Protein AF-A0A1F5HFY7-F1 (afdb_monomer)

Foldseek 3Di:
DADAADEDEACPQDAECQLVVVCVNYPDCVRYHYPYHDPRNHDHDVVVVVVVVVVVVVVVVVVVVVVPDDPVNVLVVLLVVLCVVDVPDDPDDDPVVSVVVCCVPPNDD

Structure (mmCIF, N/CA/C/O backbone):
data_AF-A0A1F5HFY7-F1
#
_entry.id   AF-A0A1F5HFY7-F1
#
loop_
_atom_site.group_PDB
_atom_site.id
_atom_site.type_symbol
_atom_site.label_atom_id
_atom_site.label_alt_id
_atom_site.label_comp_id
_atom_site.label_asym_id
_atom_site.label_entity_id
_atom_site.label_seq_id
_atom_site.pdbx_PDB_ins_code
_atom_site.Cartn_x
_atom_site.Cartn_y
_atom_site.Cartn_z
_atom_site.occupancy
_atom_site.B_iso_or_equiv
_atom_site.auth_seq_id
_atom_site.auth_comp_id
_atom_site.auth_asym_id
_atom_site.auth_atom_id
_atom_site.pdbx_PDB_model_num
ATOM 1 N N . MET A 1 1 ? -7.133 3.853 -11.491 1.00 70.81 1 MET A N 1
ATOM 2 C CA . MET A 1 1 ? -7.020 3.268 -12.843 1.00 70.81 1 MET A CA 1
ATOM 3 C C . MET A 1 1 ? -6.346 1.914 -12.699 1.00 70.81 1 MET A C 1
ATOM 5 O O . MET A 1 1 ? -5.288 1.876 -12.078 1.00 70.81 1 MET A O 1
ATOM 9 N N . SER A 1 2 ? -6.974 0.847 -13.197 1.00 92.94 2 SER A N 1
ATOM 10 C CA . SER A 1 2 ? -6.463 -0.530 -13.136 1.00 92.94 2 SER A CA 1
ATOM 11 C C . SER A 1 2 ? -6.587 -1.176 -14.517 1.00 92.94 2 SER A C 1
ATOM 13 O O . SER A 1 2 ? -7.591 -0.956 -15.191 1.00 92.94 2 SER A O 1
ATOM 15 N N . LEU A 1 3 ? -5.570 -1.930 -14.920 1.00 95.31 3 LEU A N 1
ATOM 16 C CA . LEU A 1 3 ? -5.372 -2.543 -16.227 1.00 95.31 3 LEU A CA 1
ATOM 17 C C . LEU A 1 3 ? -5.458 -4.064 -16.097 1.00 95.31 3 LEU A C 1
ATOM 19 O O . LEU A 1 3 ? -4.967 -4.636 -15.123 1.00 95.31 3 LEU A O 1
ATOM 23 N N . ASP A 1 4 ? -6.063 -4.703 -17.091 1.00 96.50 4 ASP A N 1
ATOM 24 C CA . ASP A 1 4 ? -6.129 -6.164 -17.171 1.00 96.50 4 ASP A CA 1
ATOM 25 C C . ASP A 1 4 ? -4.860 -6.753 -17.793 1.00 96.50 4 ASP A C 1
ATOM 27 O O . ASP A 1 4 ? -4.351 -7.750 -17.296 1.00 96.50 4 ASP A O 1
ATOM 31 N N . VA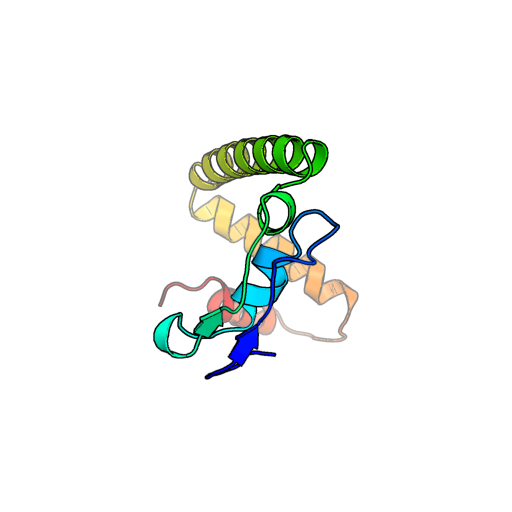L A 1 5 ? -4.319 -6.108 -18.833 1.00 96.88 5 VAL A N 1
ATOM 32 C CA . VAL A 1 5 ? -3.098 -6.517 -19.543 1.00 96.88 5 VAL A CA 1
ATOM 33 C C . VAL A 1 5 ? -2.230 -5.286 -19.805 1.00 96.88 5 VAL A C 1
ATOM 35 O O . VAL A 1 5 ? -2.753 -4.209 -20.099 1.00 96.88 5 VAL A O 1
ATOM 38 N N . ALA A 1 6 ? -0.909 -5.436 -19.716 1.00 9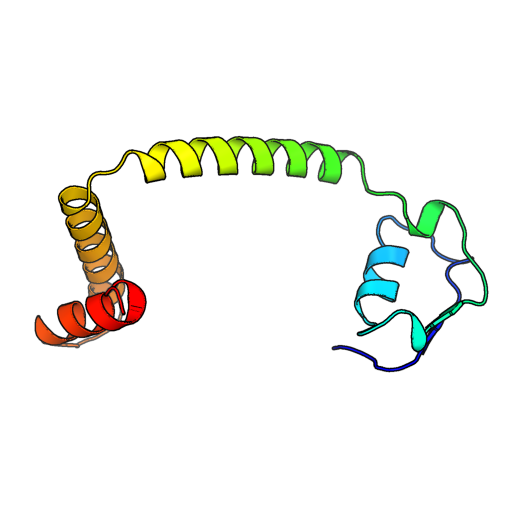6.50 6 ALA A N 1
ATOM 39 C CA . ALA A 1 6 ? 0.051 -4.400 -20.072 1.00 96.50 6 ALA A CA 1
ATOM 40 C C . ALA A 1 6 ? 1.405 -4.991 -20.491 1.00 96.50 6 ALA A C 1
ATOM 42 O O . ALA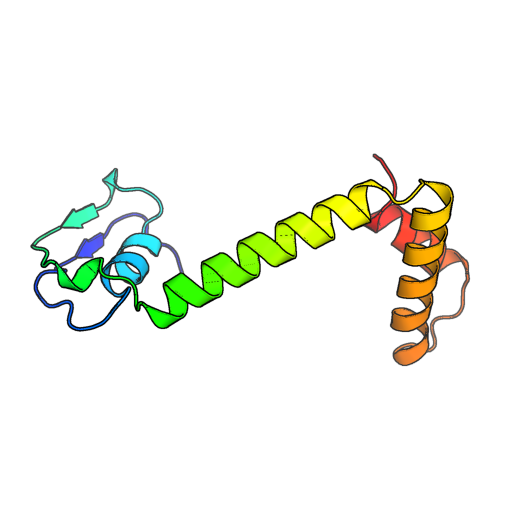 A 1 6 ? 1.906 -5.935 -19.879 1.00 96.50 6 ALA A O 1
ATOM 43 N N . GLU A 1 7 ? 2.028 -4.368 -21.490 1.00 96.56 7 GLU A N 1
ATOM 44 C CA . GLU A 1 7 ? 3.452 -4.533 -21.782 1.00 96.56 7 GLU A CA 1
ATOM 45 C C . GLU A 1 7 ? 4.227 -3.374 -21.139 1.00 96.56 7 GLU A C 1
ATOM 47 O O . GLU A 1 7 ? 3.864 -2.210 -21.316 1.00 96.56 7 GLU A O 1
ATOM 52 N N . MET A 1 8 ? 5.256 -3.679 -20.345 1.00 95.06 8 MET A N 1
ATOM 53 C CA . MET A 1 8 ? 6.015 -2.697 -19.564 1.00 95.06 8 MET A CA 1
ATOM 54 C C . MET A 1 8 ? 7.523 -2.937 -19.688 1.00 95.06 8 MET A C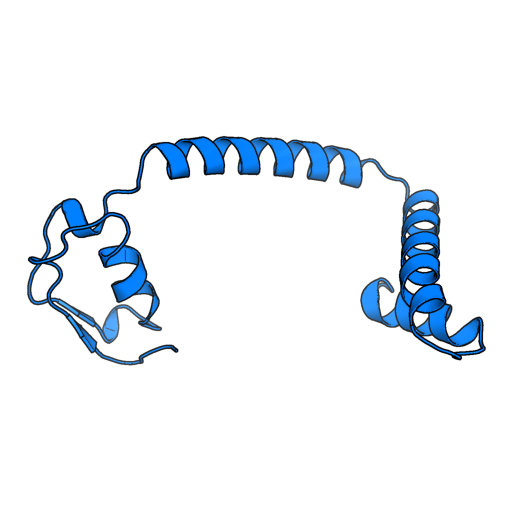 1
ATOM 56 O O . MET A 1 8 ? 7.978 -4.077 -19.677 1.00 95.06 8 MET A O 1
ATOM 60 N N . ASP A 1 9 ? 8.311 -1.863 -19.741 1.00 96.75 9 ASP A N 1
ATOM 61 C CA . ASP A 1 9 ? 9.774 -1.907 -19.642 1.00 96.75 9 ASP A CA 1
ATOM 62 C C . ASP A 1 9 ? 10.228 -1.115 -18.410 1.00 96.75 9 ASP A C 1
ATOM 64 O O . ASP A 1 9 ? 10.185 0.116 -18.393 1.00 96.75 9 ASP A O 1
ATOM 68 N N . LEU A 1 10 ? 10.655 -1.826 -17.366 1.00 96.38 10 LEU A N 1
ATOM 69 C CA . LEU A 1 10 ? 11.161 -1.241 -16.126 1.00 96.38 10 LEU A CA 1
ATOM 70 C C . LEU A 1 10 ? 12.689 -1.096 -16.127 1.00 96.38 10 LEU A C 1
ATOM 72 O O . LEU A 1 10 ? 13.252 -0.638 -15.135 1.00 96.38 10 LEU A O 1
ATOM 76 N N . SER A 1 11 ? 13.384 -1.443 -17.219 1.00 96.94 11 SER A N 1
ATOM 77 C CA . SER A 1 11 ? 14.845 -1.275 -17.318 1.00 96.94 11 SER A CA 1
ATOM 78 C C . SER A 1 11 ? 15.282 0.193 -17.253 1.00 96.94 11 SER A C 1
ATOM 80 O O . SER A 1 11 ? 16.426 0.490 -16.907 1.00 96.94 11 SER A O 1
ATOM 82 N N . LYS A 1 12 ? 14.351 1.113 -17.534 1.00 95.44 12 LYS A N 1
ATOM 83 C CA . LYS A 1 12 ? 14.543 2.570 -17.529 1.00 95.44 12 LYS A CA 1
ATOM 84 C C . LYS A 1 12 ? 13.994 3.258 -16.278 1.00 95.44 12 LYS A C 1
ATOM 86 O O . LYS A 1 12 ? 13.896 4.483 -16.264 1.00 95.44 12 LYS A O 1
ATOM 91 N N . ALA A 1 13 ? 13.601 2.507 -15.247 1.00 97.06 13 ALA A N 1
ATOM 92 C CA . ALA A 1 13 ? 13.204 3.109 -13.980 1.00 97.06 13 ALA A CA 1
ATOM 93 C C . ALA A 1 13 ? 14.388 3.885 -13.383 1.00 97.06 13 ALA A C 1
ATOM 95 O O . ALA A 1 13 ? 15.496 3.356 -13.303 1.00 97.06 13 ALA A O 1
ATOM 96 N N . PHE A 1 14 ? 14.159 5.136 -12.993 1.00 95.81 14 PHE A N 1
ATOM 97 C CA . PHE A 1 14 ? 15.216 6.045 -12.539 1.00 95.81 14 PHE A CA 1
ATOM 98 C C . PHE A 1 14 ? 14.955 6.635 -11.149 1.00 95.81 14 PHE A C 1
ATOM 100 O O . PHE A 1 14 ? 15.803 7.359 -10.640 1.00 95.81 14 PHE A O 1
ATOM 107 N N . ASP A 1 15 ? 13.808 6.326 -10.542 1.00 95.69 15 ASP A N 1
ATOM 108 C CA . ASP A 1 15 ? 13.413 6.845 -9.235 1.00 95.69 15 ASP A CA 1
ATOM 109 C C . ASP A 1 15 ? 12.758 5.754 -8.373 1.00 95.69 15 A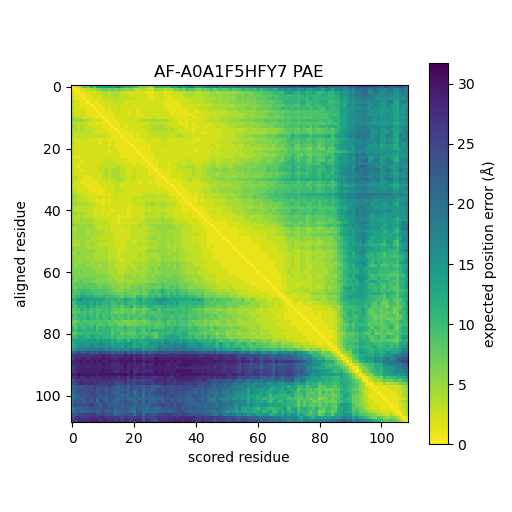SP A C 1
ATOM 111 O O . ASP A 1 15 ? 12.286 4.723 -8.875 1.00 95.69 15 ASP A O 1
ATOM 115 N N . TYR A 1 16 ? 12.741 5.986 -7.063 1.00 95.88 16 TYR A N 1
ATOM 116 C CA . TYR A 1 16 ? 12.207 5.072 -6.060 1.00 95.88 16 TYR A CA 1
ATOM 117 C C . TYR A 1 16 ? 10.722 4.786 -6.295 1.00 95.88 16 TYR A C 1
ATOM 119 O O . TYR A 1 16 ? 9.923 5.665 -6.615 1.00 95.88 16 TYR A O 1
ATOM 127 N N . GLY A 1 17 ? 10.325 3.525 -6.119 1.00 91.56 17 GLY A N 1
ATOM 128 C CA . GLY A 1 17 ? 8.923 3.112 -6.207 1.00 91.56 17 GLY A CA 1
ATOM 129 C C . GLY A 1 17 ? 8.299 3.133 -7.611 1.00 91.56 17 GLY A C 1
ATOM 130 O O . GLY A 1 17 ? 7.138 2.741 -7.744 1.00 91.56 17 GLY A O 1
ATOM 131 N N . MET A 1 18 ? 9.025 3.511 -8.671 1.00 95.31 18 MET A N 1
ATOM 132 C CA . MET A 1 18 ? 8.483 3.516 -10.040 1.00 95.31 18 MET A CA 1
ATOM 133 C C . MET A 1 18 ? 7.974 2.138 -10.483 1.00 95.31 18 MET A C 1
ATOM 135 O O . MET A 1 18 ? 6.898 2.039 -11.075 1.00 95.31 18 MET A O 1
ATOM 139 N N . GLY A 1 19 ? 8.705 1.066 -10.166 1.00 95.44 19 GLY A N 1
ATOM 140 C CA . GLY A 1 19 ? 8.283 -0.301 -10.472 1.00 95.44 19 GLY A CA 1
ATOM 141 C C . GLY A 1 19 ? 7.045 -0.712 -9.679 1.00 95.44 19 GLY A C 1
ATOM 142 O O . GLY A 1 19 ? 6.136 -1.313 -10.245 1.00 95.44 19 GLY A O 1
ATOM 143 N N . TYR A 1 20 ? 6.941 -0.312 -8.407 1.00 94.19 20 TYR A N 1
ATOM 144 C CA . TYR A 1 20 ? 5.727 -0.528 -7.613 1.00 94.19 20 TYR A CA 1
ATOM 145 C C . TYR A 1 20 ? 4.516 0.188 -8.228 1.00 94.19 20 TYR A C 1
ATOM 147 O O . TYR A 1 20 ? 3.464 -0.422 -8.420 1.00 94.19 20 TYR A O 1
ATOM 155 N N . VAL A 1 21 ? 4.661 1.463 -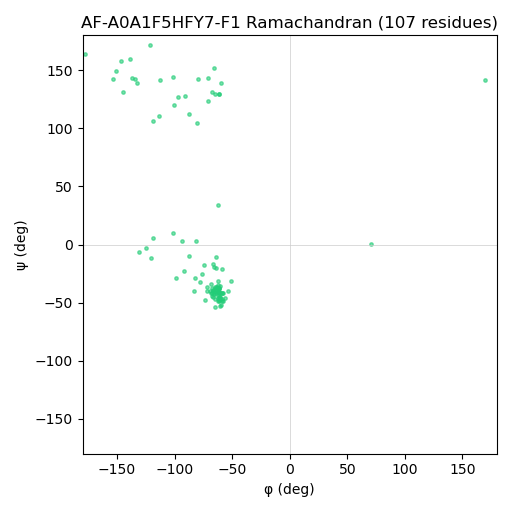8.604 1.00 93.62 21 VAL A N 1
ATOM 156 C CA . VAL A 1 21 ? 3.578 2.230 -9.236 1.00 93.62 21 VAL A CA 1
ATOM 157 C C . VAL A 1 21 ? 3.153 1.590 -10.553 1.00 93.62 21 VAL A C 1
ATOM 159 O O . VAL A 1 21 ? 1.952 1.438 -10.770 1.00 93.62 21 VAL A O 1
ATOM 162 N N . ALA A 1 22 ? 4.101 1.186 -11.401 1.00 93.81 22 ALA A N 1
ATOM 163 C CA . ALA A 1 22 ? 3.810 0.523 -12.668 1.00 93.81 22 ALA A CA 1
ATOM 164 C C . ALA A 1 22 ? 3.028 -0.782 -12.451 1.00 93.81 22 ALA A C 1
ATOM 166 O O . ALA A 1 22 ? 1.932 -0.943 -12.990 1.00 93.81 22 ALA A O 1
ATOM 167 N N . LEU A 1 23 ? 3.530 -1.670 -11.588 1.00 94.69 23 LEU A N 1
ATOM 168 C CA . LEU A 1 23 ? 2.908 -2.970 -11.338 1.00 94.69 23 LEU A CA 1
ATOM 169 C C . LEU A 1 23 ? 1.562 -2.860 -10.611 1.00 94.69 23 LEU A C 1
ATOM 171 O O . LEU A 1 23 ? 0.646 -3.611 -10.926 1.00 94.69 23 LEU A O 1
ATOM 175 N N . SER A 1 24 ? 1.384 -1.884 -9.713 1.00 95.38 24 SER A N 1
ATOM 176 C CA . SER A 1 24 ? 0.110 -1.654 -9.004 1.00 95.38 24 SER A CA 1
ATOM 177 C C . SER A 1 24 ? -1.053 -1.250 -9.919 1.00 95.38 24 SER A C 1
ATOM 179 O O . SER A 1 24 ? -2.207 -1.210 -9.485 1.00 95.38 24 SER A O 1
ATOM 181 N N . ARG A 1 25 ? -0.778 -0.927 -11.192 1.00 94.75 25 ARG A N 1
ATOM 182 C CA . ARG A 1 25 ? -1.833 -0.701 -12.183 1.00 94.75 25 ARG A CA 1
ATOM 183 C C . ARG A 1 25 ? -2.444 -2.002 -12.668 1.00 94.75 25 ARG A C 1
ATOM 185 O O . ARG A 1 25 ? -3.593 -1.959 -13.081 1.00 94.75 25 ARG A O 1
ATOM 192 N N . LEU A 1 26 ? -1.741 -3.128 -12.620 1.00 95.62 26 LEU A N 1
ATOM 193 C CA . LEU A 1 26 ? -2.266 -4.412 -13.076 1.00 95.62 26 LEU A CA 1
ATOM 194 C C . LEU A 1 26 ? -3.175 -5.052 -12.025 1.00 95.62 26 LEU A C 1
ATOM 196 O O . LEU A 1 26 ? -2.905 -4.987 -10.827 1.00 95.62 26 LEU A O 1
ATOM 200 N N . ARG A 1 27 ? -4.255 -5.695 -12.480 1.00 95.19 27 ARG A N 1
ATOM 201 C CA . ARG A 1 27 ? -5.124 -6.504 -11.609 1.00 95.19 27 ARG A CA 1
ATOM 202 C C . ARG A 1 27 ? -4.521 -7.873 -11.292 1.00 95.19 27 ARG A C 1
ATOM 204 O O . ARG A 1 27 ? -4.753 -8.394 -10.206 1.00 95.19 27 ARG A O 1
ATOM 211 N N . SER A 1 28 ? -3.759 -8.444 -12.223 1.00 95.06 28 SER A N 1
ATOM 212 C CA . SER A 1 28 ? -3.048 -9.712 -12.051 1.00 95.06 28 SER A CA 1
ATOM 213 C C . SER A 1 28 ? -1.723 -9.702 -12.817 1.00 95.06 28 SER A C 1
ATOM 215 O O . SER A 1 28 ? -1.545 -8.948 -13.774 1.00 95.06 28 SER A O 1
ATOM 217 N N . LEU A 1 29 ? -0.784 -10.555 -12.400 1.00 93.88 29 LEU A N 1
ATOM 218 C CA . LEU A 1 29 ? 0.498 -10.723 -13.093 1.00 93.88 29 LEU A CA 1
ATOM 219 C C . LEU A 1 29 ? 0.371 -11.519 -14.399 1.00 93.88 29 LEU A C 1
ATOM 221 O O . LEU A 1 29 ? 1.255 -11.432 -15.241 1.00 93.88 29 LEU A O 1
ATOM 225 N N . GLU A 1 30 ? -0.718 -12.262 -14.598 1.00 96.19 30 GLU A N 1
ATOM 226 C CA . GLU A 1 30 ? -0.960 -13.018 -15.837 1.00 96.19 30 GLU A CA 1
ATOM 227 C C . GLU A 1 30 ? -1.074 -12.097 -17.060 1.00 96.19 30 GLU A C 1
ATOM 229 O O . GLU A 1 30 ? -0.663 -12.465 -18.157 1.00 96.19 30 GLU A O 1
ATOM 234 N N . GLY A 1 31 ? -1.585 -10.878 -16.867 1.00 95.12 31 GLY A N 1
ATOM 235 C CA . GLY A 1 31 ? -1.656 -9.853 -17.906 1.00 95.12 31 GLY A CA 1
ATOM 236 C C . GLY A 1 31 ? -0.359 -9.065 -18.119 1.00 95.12 31 GLY A C 1
ATOM 237 O O . GLY A 1 31 ? -0.354 -8.124 -18.911 1.00 95.12 31 GLY A O 1
ATOM 238 N N . LEU A 1 32 ? 0.732 -9.384 -17.417 1.00 96.56 32 LEU A N 1
ATOM 239 C CA . LEU A 1 32 ? 1.994 -8.654 -17.528 1.00 96.56 32 LEU A CA 1
ATOM 240 C C . LEU A 1 32 ? 2.901 -9.260 -18.600 1.00 96.56 32 LEU A C 1
ATOM 242 O O . LEU A 1 32 ? 3.288 -10.425 -18.527 1.00 96.56 32 LEU A O 1
ATOM 246 N N . ARG A 1 33 ? 3.374 -8.415 -19.515 1.00 96.75 33 ARG A N 1
ATOM 247 C CA . ARG A 1 33 ? 4.557 -8.692 -20.333 1.00 96.75 33 ARG A CA 1
ATOM 248 C C . ARG A 1 33 ? 5.666 -7.709 -19.969 1.00 96.75 33 ARG A C 1
ATOM 250 O O . ARG A 1 33 ? 5.561 -6.522 -20.256 1.00 96.75 33 ARG A O 1
ATOM 257 N N . LEU A 1 34 ? 6.724 -8.199 -19.326 1.00 95.75 34 LEU A N 1
ATOM 258 C CA . LEU A 1 34 ? 7.845 -7.373 -18.876 1.00 95.75 34 LEU A CA 1
ATOM 259 C C . LEU A 1 34 ? 9.026 -7.490 -19.849 1.00 95.75 34 LEU A C 1
ATOM 261 O O . LEU A 1 34 ? 9.550 -8.581 -20.055 1.00 95.75 34 LEU A O 1
ATOM 265 N N . LEU A 1 35 ? 9.441 -6.368 -20.439 1.00 97.44 35 LEU A N 1
ATOM 266 C CA . LEU A 1 35 ? 10.541 -6.304 -21.409 1.00 97.44 35 LEU A CA 1
ATOM 267 C C . LEU A 1 35 ? 11.921 -6.243 -20.741 1.00 97.44 35 LEU A C 1
ATOM 269 O O . LEU A 1 35 ? 12.907 -6.704 -21.307 1.00 97.44 35 LEU A O 1
ATOM 273 N N . GLY A 1 36 ? 11.990 -5.688 -19.532 1.00 96.81 36 GLY A N 1
ATOM 274 C CA . GLY A 1 36 ? 13.232 -5.521 -18.790 1.00 96.81 36 GLY A CA 1
ATOM 275 C C . GLY A 1 36 ? 12.993 -4.906 -17.419 1.00 96.81 36 GLY A C 1
ATOM 276 O O . GLY A 1 36 ? 11.927 -4.349 -17.149 1.00 96.81 36 GLY A O 1
ATOM 277 N N . ILE A 1 37 ? 13.990 -5.023 -16.544 1.00 96.31 37 ILE A N 1
ATOM 278 C CA . ILE A 1 37 ? 13.974 -4.452 -15.200 1.00 96.31 37 ILE A CA 1
ATOM 279 C C . ILE A 1 37 ? 15.389 -4.115 -14.727 1.00 96.31 37 ILE A C 1
ATOM 281 O O . ILE A 1 37 ? 16.349 -4.774 -15.118 1.00 96.31 37 ILE A O 1
ATOM 285 N N . ASN A 1 38 ? 15.508 -3.087 -13.887 1.00 95.88 38 ASN A N 1
ATOM 286 C CA . ASN A 1 38 ? 16.726 -2.746 -13.161 1.00 95.88 38 ASN A CA 1
ATOM 287 C C . ASN A 1 38 ? 16.481 -2.748 -11.637 1.00 95.88 38 ASN A C 1
ATOM 289 O O . ASN A 1 38 ? 15.343 -2.839 -11.179 1.00 95.88 38 ASN A O 1
ATOM 293 N N . GLU A 1 39 ? 17.545 -2.617 -10.842 1.00 94.06 39 GLU A N 1
ATOM 294 C CA . GLU A 1 39 ? 17.418 -2.558 -9.378 1.00 94.06 39 GLU A CA 1
ATOM 295 C C . GLU A 1 39 ? 16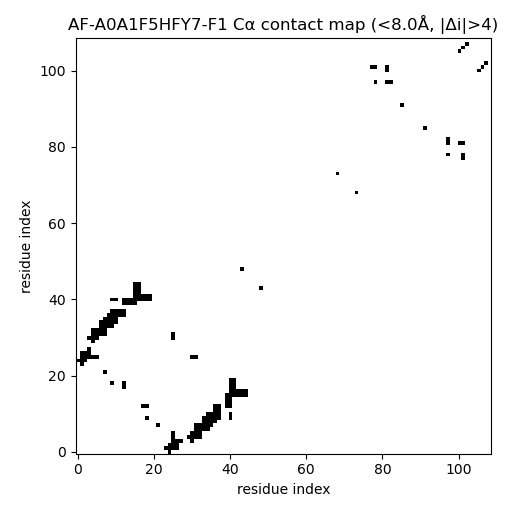.614 -1.347 -8.896 1.00 94.06 39 GLU A C 1
ATOM 297 O O . GLU A 1 39 ? 15.891 -1.436 -7.903 1.00 94.06 39 GLU A O 1
ATOM 302 N N . MET A 1 40 ? 16.734 -0.214 -9.596 1.00 95.50 40 MET A N 1
ATOM 303 C CA . MET A 1 40 ? 16.098 1.042 -9.211 1.00 95.50 40 MET A CA 1
ATOM 304 C C . MET A 1 40 ? 14.568 0.916 -9.166 1.00 95.50 40 MET A C 1
ATOM 306 O O . MET A 1 40 ? 13.929 1.458 -8.269 1.00 95.50 40 MET A O 1
ATOM 310 N N . ALA A 1 41 ? 13.979 0.125 -10.068 1.00 95.56 41 ALA A N 1
ATOM 311 C CA . ALA A 1 41 ? 12.537 -0.086 -10.159 1.00 95.56 41 ALA A CA 1
ATOM 312 C C . ALA A 1 41 ? 11.882 -0.486 -8.823 1.00 95.56 41 ALA A C 1
ATOM 314 O O . ALA A 1 41 ? 10.725 -0.135 -8.584 1.00 95.56 41 ALA A O 1
ATOM 315 N N . PHE A 1 42 ? 12.606 -1.191 -7.950 1.00 93.25 42 PHE A N 1
ATOM 316 C CA . PHE A 1 42 ? 12.074 -1.705 -6.688 1.00 93.25 42 PHE A CA 1
ATOM 317 C C . PHE A 1 42 ? 12.757 -1.167 -5.435 1.00 93.25 42 PHE A C 1
ATOM 319 O O . PHE A 1 42 ? 12.405 -1.609 -4.340 1.00 93.25 42 PHE A O 1
ATOM 326 N N . ARG A 1 43 ? 13.691 -0.211 -5.540 1.00 95.62 43 ARG A N 1
ATOM 327 C CA . ARG A 1 43 ? 14.189 0.419 -4.313 1.00 95.62 43 ARG A CA 1
ATOM 328 C C . ARG A 1 43 ? 13.102 1.302 -3.715 1.00 95.62 43 ARG A C 1
ATOM 330 O O . ARG A 1 43 ? 12.349 1.982 -4.420 1.00 95.62 43 ARG A O 1
ATOM 337 N N . VAL A 1 44 ? 13.068 1.299 -2.394 1.00 93.50 44 VAL A N 1
ATOM 338 C CA . VAL A 1 44 ? 12.250 2.190 -1.577 1.00 93.50 44 VAL A CA 1
ATOM 339 C C . VAL A 1 44 ? 13.165 3.290 -1.060 1.00 93.50 44 VAL A C 1
ATOM 341 O O . VAL A 1 44 ? 14.340 3.044 -0.812 1.00 93.50 44 VAL A O 1
ATOM 344 N N . ASN A 1 45 ? 12.640 4.506 -0.958 1.00 95.06 45 ASN A N 1
ATOM 345 C CA . ASN A 1 45 ? 13.368 5.607 -0.345 1.00 95.06 45 ASN A CA 1
ATOM 346 C C . ASN A 1 45 ? 13.534 5.334 1.165 1.00 95.06 45 ASN A C 1
ATOM 348 O O . ASN A 1 45 ? 12.550 5.005 1.833 1.00 95.06 45 ASN A O 1
ATOM 352 N N . ASP A 1 46 ? 14.754 5.478 1.684 1.00 95.06 46 ASP A N 1
ATOM 353 C CA . ASP A 1 46 ? 15.087 5.140 3.074 1.00 95.06 46 ASP A CA 1
ATOM 354 C C . ASP A 1 46 ? 14.270 5.953 4.093 1.00 95.06 46 ASP A C 1
ATOM 356 O O . ASP A 1 46 ? 13.716 5.373 5.026 1.00 95.06 46 ASP A O 1
ATOM 360 N N . GLU A 1 47 ? 14.073 7.257 3.868 1.00 96.50 47 GLU A N 1
ATOM 361 C CA . GLU A 1 47 ? 13.283 8.126 4.758 1.00 96.50 47 GLU A CA 1
ATOM 362 C C . GLU A 1 47 ? 11.820 7.663 4.849 1.00 96.50 47 GLU A C 1
ATOM 364 O O . GLU A 1 47 ? 11.200 7.685 5.915 1.00 96.50 47 GLU A O 1
ATOM 369 N N . ILE A 1 48 ? 11.258 7.193 3.729 1.00 95.06 48 ILE A N 1
ATOM 370 C CA . ILE A 1 48 ? 9.899 6.637 3.690 1.00 95.06 48 ILE A CA 1
ATOM 371 C C . ILE A 1 48 ? 9.839 5.301 4.435 1.00 95.06 48 ILE A C 1
ATOM 373 O O . ILE A 1 48 ? 8.871 5.046 5.155 1.00 95.06 48 ILE A O 1
ATOM 377 N N . GLY A 1 49 ? 10.866 4.459 4.289 1.00 94.69 49 GLY A N 1
ATOM 378 C CA . GLY A 1 49 ? 10.979 3.200 5.023 1.00 94.69 49 GLY A CA 1
ATOM 379 C C . GLY A 1 49 ? 11.044 3.413 6.537 1.00 94.69 49 GLY A C 1
ATOM 380 O O . GLY A 1 49 ? 10.330 2.745 7.286 1.00 94.69 49 GLY A O 1
ATOM 381 N N . GLU A 1 50 ? 11.844 4.377 6.989 1.00 97.38 50 GLU A N 1
ATOM 382 C CA . GLU A 1 50 ? 11.941 4.763 8.400 1.00 97.38 50 GLU A CA 1
ATOM 383 C C . GLU A 1 50 ? 10.609 5.302 8.936 1.00 97.38 50 GLU A C 1
ATOM 385 O O . GLU A 1 50 ? 10.133 4.868 9.990 1.00 97.38 50 GLU A O 1
ATOM 390 N N . MET A 1 51 ? 9.954 6.192 8.186 1.00 97.75 51 MET A N 1
ATOM 391 C CA . MET A 1 51 ? 8.665 6.758 8.582 1.00 97.75 51 MET A CA 1
ATOM 392 C C . MET A 1 51 ? 7.558 5.693 8.667 1.00 97.75 51 MET A C 1
ATOM 394 O O . MET A 1 51 ? 6.756 5.703 9.603 1.00 97.75 51 MET A O 1
ATOM 398 N N . ASP A 1 52 ? 7.523 4.727 7.745 1.00 97.25 52 ASP A N 1
ATOM 399 C CA . ASP A 1 52 ? 6.564 3.616 7.789 1.00 97.25 52 ASP A CA 1
ATOM 400 C C . ASP A 1 52 ? 6.735 2.757 9.054 1.00 97.25 52 ASP A C 1
ATOM 402 O O . ASP A 1 52 ? 5.749 2.344 9.673 1.00 97.25 52 ASP A O 1
ATOM 406 N N . MET A 1 53 ? 7.973 2.542 9.516 1.00 97.50 53 MET A N 1
ATOM 407 C CA . MET A 1 53 ? 8.220 1.855 10.790 1.00 97.50 53 MET A CA 1
ATOM 408 C C . MET A 1 53 ? 7.649 2.634 11.980 1.00 97.50 53 MET A C 1
ATOM 410 O O . MET A 1 53 ? 7.031 2.032 12.866 1.00 97.50 53 MET A O 1
ATOM 414 N N . VAL A 1 54 ? 7.799 3.963 11.986 1.00 98.12 54 VAL A N 1
ATOM 415 C CA . VAL A 1 54 ? 7.210 4.836 13.012 1.00 98.12 54 VAL A CA 1
ATOM 416 C C . VAL A 1 54 ? 5.685 4.726 12.998 1.00 98.12 54 VAL A C 1
ATOM 418 O O . VAL A 1 54 ? 5.081 4.468 14.042 1.00 98.12 54 VAL A O 1
ATOM 421 N N . PHE A 1 55 ? 5.049 4.828 11.829 1.00 98.12 55 PHE A N 1
ATOM 422 C CA . PHE A 1 55 ? 3.594 4.704 11.711 1.00 98.12 55 PHE A CA 1
ATOM 423 C C . PHE A 1 55 ? 3.079 3.332 12.136 1.00 98.12 55 PHE A C 1
ATOM 425 O O . PHE A 1 55 ? 2.077 3.249 12.846 1.00 98.12 55 PHE A O 1
ATOM 432 N N . LYS A 1 56 ? 3.778 2.249 11.783 1.00 98.06 56 LYS A N 1
ATOM 433 C CA . LYS A 1 56 ? 3.427 0.894 12.230 1.00 98.06 56 LYS A CA 1
ATOM 434 C C . LYS A 1 56 ? 3.506 0.749 13.745 1.00 98.06 56 LYS A C 1
ATOM 436 O O . LYS A 1 56 ? 2.655 0.076 14.328 1.00 98.06 56 LYS A O 1
ATOM 441 N N . LYS A 1 57 ? 4.503 1.360 14.389 1.00 98.19 57 LYS A N 1
ATOM 442 C CA . LYS A 1 57 ? 4.627 1.358 15.851 1.00 98.19 57 LYS A CA 1
ATOM 443 C C . LYS A 1 57 ? 3.465 2.116 16.499 1.00 98.19 57 LYS A C 1
ATOM 445 O O . LYS A 1 57 ? 2.740 1.524 17.294 1.00 98.19 57 LYS A O 1
ATOM 450 N N . LEU A 1 58 ? 3.234 3.362 16.085 1.00 97.94 58 LEU A N 1
ATOM 451 C CA . LEU A 1 58 ? 2.148 4.202 16.605 1.00 97.94 58 LEU A CA 1
ATOM 452 C C . LEU A 1 58 ? 0.774 3.558 16.388 1.00 97.94 58 LEU A C 1
ATOM 454 O O . LEU A 1 58 ? -0.060 3.539 17.287 1.00 97.94 58 LEU A O 1
ATOM 458 N N . SER A 1 59 ? 0.545 2.968 15.212 1.00 97.75 59 SER A N 1
ATOM 459 C CA . SER A 1 59 ? -0.704 2.271 14.902 1.00 97.75 59 SER A CA 1
ATOM 460 C C . SER A 1 59 ? -0.958 1.100 15.853 1.00 97.75 59 SER A C 1
ATOM 462 O O . SER A 1 59 ? -2.085 0.934 16.315 1.00 97.75 59 SER A O 1
ATOM 464 N N . LYS A 1 60 ? 0.073 0.313 16.192 1.00 97.81 60 LYS A N 1
ATOM 465 C CA . LYS A 1 60 ? -0.046 -0.794 17.154 1.00 97.81 60 LYS A CA 1
ATOM 466 C C . LYS A 1 60 ? -0.314 -0.305 18.576 1.00 97.81 60 LYS A C 1
ATOM 468 O O . LYS A 1 60 ? -1.135 -0.906 19.263 1.00 97.81 60 LYS A O 1
ATOM 473 N N . GLU A 1 61 ? 0.361 0.759 19.003 1.00 97.25 61 GLU A N 1
ATOM 474 C CA . GLU A 1 61 ? 0.154 1.374 20.321 1.00 97.25 61 GLU A CA 1
ATOM 475 C C . GLU A 1 61 ? -1.292 1.863 20.462 1.00 97.25 61 GLU A C 1
ATOM 477 O O . GLU A 1 61 ? -2.014 1.406 21.347 1.00 97.25 61 GLU A O 1
ATOM 482 N N . VAL A 1 62 ? -1.765 2.661 19.502 1.00 96.12 62 VAL A N 1
ATOM 483 C CA . VAL A 1 62 ? -3.146 3.160 19.475 1.00 96.12 62 VAL A CA 1
ATOM 484 C C . VAL A 1 62 ? -4.156 2.015 19.384 1.00 96.12 62 VAL A C 1
ATOM 486 O O . VAL A 1 62 ? -5.168 2.033 20.079 1.00 96.12 62 VAL A O 1
ATOM 489 N N . ALA A 1 63 ? -3.906 0.989 18.565 1.00 95.94 63 ALA A N 1
ATOM 490 C CA . ALA A 1 63 ? -4.802 -0.165 18.473 1.00 95.94 63 ALA A CA 1
ATOM 491 C C . ALA A 1 63 ? -4.923 -0.913 19.813 1.00 95.94 63 ALA A C 1
ATOM 493 O O . ALA A 1 63 ? -6.020 -1.340 20.175 1.00 95.94 63 ALA A O 1
ATOM 494 N N . SER A 1 64 ? -3.821 -1.042 20.559 1.00 95.25 64 SER A N 1
ATOM 495 C CA . SER A 1 64 ? -3.815 -1.635 21.900 1.00 95.25 64 SER A CA 1
ATOM 496 C C . SER A 1 64 ? -4.615 -0.793 22.895 1.00 95.25 64 SER A C 1
ATOM 498 O O . SER A 1 64 ? -5.460 -1.330 23.609 1.00 95.25 64 SER A O 1
ATOM 500 N N . GLU A 1 65 ? -4.404 0.525 22.910 1.00 93.12 65 GLU A N 1
ATOM 501 C CA . GLU A 1 65 ? -5.146 1.453 23.774 1.00 93.12 65 GLU A CA 1
ATOM 502 C C . GLU A 1 65 ? -6.648 1.430 23.475 1.00 93.12 65 GLU A C 1
ATOM 504 O O . GLU A 1 65 ? -7.468 1.307 24.384 1.00 93.12 65 GLU A O 1
ATOM 509 N N . LEU A 1 66 ? -7.023 1.485 22.194 1.00 90.56 66 LEU A N 1
ATOM 510 C CA . LEU A 1 66 ? -8.419 1.409 21.765 1.00 90.56 66 LEU A CA 1
ATOM 511 C C . LEU A 1 66 ? -9.060 0.065 22.129 1.00 90.56 66 LEU A C 1
ATOM 513 O O . LEU A 1 66 ? -10.232 0.032 22.502 1.00 90.56 66 LEU A O 1
ATOM 517 N N . GLY A 1 67 ? -8.300 -1.031 22.059 1.00 90.50 67 GLY A N 1
ATOM 518 C CA . GLY A 1 67 ? -8.760 -2.366 22.444 1.00 90.50 67 GLY A CA 1
ATOM 519 C C . GLY A 1 67 ? -9.057 -2.521 23.939 1.00 90.50 67 GLY A C 1
ATOM 520 O O . GLY A 1 67 ? -9.795 -3.428 24.316 1.00 90.50 67 GLY A O 1
ATOM 521 N N . GLN A 1 68 ? -8.524 -1.637 24.787 1.00 93.38 68 GLN A N 1
ATOM 522 C CA . GLN A 1 68 ? -8.775 -1.630 26.233 1.00 93.38 68 GLN A CA 1
ATOM 523 C C . GLN A 1 68 ? -10.017 -0.816 26.622 1.00 93.38 68 GLN A C 1
ATOM 525 O O . GLN A 1 68 ? -10.462 -0.883 27.769 1.00 93.38 68 GLN A O 1
ATOM 530 N N . ILE A 1 69 ? -10.600 -0.057 25.689 1.00 92.12 69 ILE A N 1
ATOM 531 C CA . ILE A 1 69 ? -11.781 0.765 25.959 1.00 92.12 69 ILE A CA 1
ATOM 532 C C . ILE A 1 69 ? -13.000 -0.141 26.162 1.00 92.12 69 ILE A C 1
ATOM 534 O O . ILE A 1 69 ? -13.385 -0.921 25.289 1.00 92.12 69 ILE A O 1
ATOM 538 N N . GLY A 1 70 ? -13.654 0.002 27.315 1.00 91.75 70 GLY A N 1
ATOM 539 C CA . GLY A 1 70 ? -14.885 -0.719 27.621 1.00 91.75 70 GLY A CA 1
ATOM 540 C C . GLY A 1 70 ? -16.050 -0.308 26.713 1.00 91.75 70 GLY A C 1
ATOM 541 O O . GLY A 1 70 ? -16.149 0.833 26.267 1.00 91.75 70 GLY A O 1
ATOM 542 N N . THR A 1 71 ? -16.991 -1.225 26.481 1.00 87.94 71 THR A N 1
ATOM 543 C CA . THR A 1 71 ? -18.128 -1.019 25.561 1.00 87.94 71 THR A CA 1
ATOM 544 C C . THR A 1 71 ? -18.949 0.245 25.858 1.00 87.94 71 THR A C 1
ATOM 546 O O . THR A 1 71 ? -19.368 0.934 24.928 1.00 87.94 71 THR A O 1
ATOM 549 N N . GLU A 1 72 ? -19.184 0.567 27.132 1.00 89.00 72 GLU A N 1
ATOM 550 C CA . GLU A 1 72 ? -19.960 1.756 27.521 1.00 89.00 72 GLU A CA 1
ATOM 551 C C . GLU A 1 72 ? -19.197 3.060 27.275 1.00 89.00 72 GLU A C 1
ATOM 553 O O . GLU A 1 72 ? -19.753 4.022 26.743 1.00 89.00 72 GLU A O 1
ATOM 558 N N . GLU A 1 73 ? -17.898 3.073 27.564 1.00 90.88 73 GLU A N 1
ATOM 559 C CA . GLU A 1 73 ? -17.045 4.218 27.261 1.00 90.88 73 GLU A CA 1
ATOM 560 C C . GLU A 1 73 ? -16.912 4.427 25.745 1.00 90.88 73 GLU A C 1
ATOM 562 O O . GLU A 1 73 ? -17.006 5.555 25.256 1.00 90.88 73 GLU A O 1
ATOM 567 N N . LEU A 1 74 ? -16.777 3.341 24.981 1.00 88.88 74 LEU A N 1
ATOM 5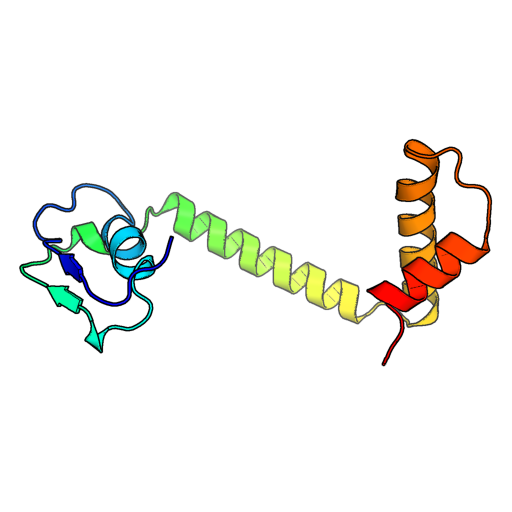68 C CA . LEU A 1 74 ? -16.704 3.384 23.524 1.00 88.88 74 LEU A CA 1
ATOM 569 C C . LEU A 1 74 ? -17.976 3.995 22.912 1.00 88.88 74 LEU A C 1
ATOM 571 O O . LEU A 1 74 ? -17.895 4.899 22.078 1.00 88.88 74 LEU A O 1
ATOM 575 N N . LYS A 1 75 ? -19.160 3.562 23.375 1.00 87.69 75 LYS A N 1
ATOM 576 C CA . LYS A 1 75 ? -20.459 4.147 22.990 1.00 87.69 75 LYS A CA 1
ATOM 577 C C . LYS A 1 75 ? -20.508 5.647 23.276 1.00 87.69 75 LYS A C 1
ATOM 579 O O . LYS A 1 75 ? -20.921 6.425 22.411 1.00 87.69 75 LYS A O 1
ATOM 584 N N . LEU A 1 76 ? -20.066 6.064 24.464 1.00 89.56 76 LEU A N 1
ATOM 585 C CA . LEU A 1 76 ? -20.051 7.471 24.857 1.00 89.56 76 LEU A CA 1
ATOM 586 C C . LEU A 1 76 ? -19.140 8.299 23.940 1.00 89.56 76 LEU A C 1
ATOM 588 O O . LEU A 1 76 ? -19.585 9.323 23.408 1.00 89.56 76 LEU A O 1
ATOM 592 N N . ARG A 1 77 ? -17.905 7.836 23.699 1.00 89.12 77 ARG A N 1
ATOM 593 C CA . ARG A 1 77 ? -16.924 8.494 22.817 1.00 89.12 77 ARG A CA 1
ATOM 594 C C . ARG A 1 77 ? -17.459 8.639 21.390 1.00 89.12 77 ARG A C 1
ATOM 596 O O . ARG A 1 77 ? -17.440 9.739 20.842 1.00 89.12 77 ARG A O 1
ATOM 603 N N . HIS A 1 78 ? -18.026 7.574 20.821 1.00 88.75 78 HIS A N 1
ATOM 604 C CA . HIS A 1 78 ? -18.653 7.608 19.495 1.00 88.75 78 HIS A CA 1
ATOM 605 C C . HIS A 1 78 ? -19.825 8.601 19.426 1.00 88.75 78 HIS A C 1
ATOM 607 O O . HIS A 1 78 ? -19.912 9.391 18.487 1.00 88.75 78 HIS A O 1
ATOM 613 N N . SER A 1 79 ? -20.717 8.606 20.425 1.00 85.50 79 SER A N 1
ATOM 614 C CA . SER A 1 79 ? -21.856 9.536 20.448 1.00 85.50 79 SER A CA 1
ATOM 615 C C . SER A 1 79 ? -21.412 11.002 20.553 1.00 85.50 79 SER A C 1
ATOM 617 O O . SER A 1 79 ? -22.003 11.880 19.924 1.00 85.50 79 SER A O 1
ATOM 619 N N . THR A 1 80 ? -20.339 11.265 21.304 1.00 87.56 80 THR A N 1
ATOM 620 C CA . THR A 1 80 ? -19.735 12.596 21.458 1.00 87.56 80 THR A CA 1
ATOM 621 C C . THR A 1 80 ? -19.108 13.065 20.148 1.00 87.56 80 THR A C 1
ATOM 623 O O . THR A 1 80 ? -19.350 14.193 19.720 1.00 87.56 80 THR A O 1
ATOM 626 N N . PHE A 1 81 ? -18.374 12.182 19.468 1.00 87.25 81 PHE A N 1
ATOM 627 C CA . PHE A 1 81 ? -17.797 12.451 18.152 1.00 87.25 81 PHE A CA 1
ATOM 628 C C . PHE A 1 81 ? -18.870 12.814 17.116 1.00 87.25 81 PHE A C 1
ATOM 630 O O . PHE A 1 81 ? -18.772 13.851 16.461 1.00 87.25 81 PHE A O 1
ATOM 637 N N . LEU A 1 82 ? -19.944 12.019 17.029 1.00 84.00 82 LEU A N 1
ATOM 638 C CA . LEU A 1 82 ? -21.052 12.289 16.108 1.00 84.00 82 LEU A CA 1
ATOM 639 C C . LEU A 1 82 ? -21.746 13.626 16.402 1.00 84.00 82 LEU A C 1
ATOM 641 O O . LEU A 1 82 ? -22.038 14.376 15.473 1.00 84.00 82 LEU A O 1
ATOM 645 N N . LYS A 1 83 ? -21.963 13.975 17.679 1.00 82.31 83 LYS A N 1
ATOM 646 C CA . LYS A 1 83 ? -22.488 15.301 18.061 1.00 82.31 83 LYS A CA 1
ATOM 647 C C . LYS A 1 83 ? -21.584 16.435 17.566 1.00 82.31 83 LYS A C 1
ATOM 649 O O . LYS A 1 83 ? -22.093 17.438 17.067 1.00 82.31 83 LYS A O 1
ATOM 654 N N . GLY A 1 84 ? -20.264 16.276 17.673 1.00 80.81 84 GLY A N 1
ATOM 655 C CA . GLY A 1 84 ? -19.281 17.264 17.219 1.00 80.81 84 GLY A CA 1
ATOM 656 C C . GLY A 1 84 ? -19.282 17.495 15.705 1.00 80.81 84 GLY A C 1
ATOM 657 O O . GLY A 1 84 ? -19.138 18.633 15.268 1.00 80.81 84 GLY A O 1
ATOM 658 N N . ILE A 1 85 ? -19.496 16.443 14.910 1.00 80.69 85 ILE A N 1
ATOM 659 C CA . ILE A 1 85 ? -19.584 16.553 13.445 1.00 80.69 85 ILE A CA 1
ATOM 660 C C . ILE A 1 85 ? -20.910 17.195 13.021 1.00 80.69 85 ILE A C 1
ATOM 662 O O . ILE A 1 85 ? -20.922 18.125 12.221 1.00 80.69 85 ILE A O 1
ATOM 666 N N . ILE A 1 86 ? -22.033 16.736 13.580 1.00 72.12 86 ILE A N 1
ATOM 667 C CA . ILE A 1 86 ? -23.369 17.168 13.135 1.00 72.12 86 ILE A CA 1
ATOM 668 C C . ILE A 1 86 ? -23.671 18.615 13.547 1.00 72.12 86 ILE A C 1
ATOM 670 O O . ILE A 1 86 ? -24.291 19.357 12.788 1.00 72.12 86 ILE A O 1
ATOM 674 N N . SER A 1 87 ? -23.212 19.043 14.728 1.00 62.69 87 SER A N 1
ATOM 675 C CA . SER A 1 87 ? -23.480 20.392 15.254 1.00 62.69 87 SER A CA 1
ATOM 676 C C . SER A 1 87 ? -22.830 21.529 14.460 1.00 62.69 87 SER A C 1
ATOM 678 O O . SER A 1 87 ? -23.247 22.675 14.618 1.00 62.69 87 SER A O 1
ATOM 680 N N . LYS A 1 88 ? -21.839 21.241 13.605 1.00 57.69 88 LYS A N 1
ATOM 681 C CA . LYS A 1 88 ? -21.109 22.269 12.853 1.00 57.69 88 LYS A CA 1
ATOM 682 C C . LYS A 1 88 ? -21.676 22.586 11.470 1.00 57.69 88 LYS A C 1
ATOM 684 O O . LYS A 1 88 ? -21.426 23.686 10.992 1.00 57.69 88 LYS A O 1
ATOM 689 N N . GLU A 1 89 ? -22.428 21.683 10.838 1.00 53.59 89 GLU A N 1
ATOM 690 C CA . GLU A 1 89 ? -22.773 21.845 9.412 1.00 53.59 89 GLU A CA 1
ATOM 691 C C . GLU A 1 89 ? -24.256 21.930 9.078 1.00 53.59 89 GLU A C 1
ATOM 693 O O . GLU A 1 89 ? -24.594 22.269 7.949 1.00 53.59 89 GLU A O 1
ATOM 698 N N . SER A 1 90 ? -25.177 21.641 9.994 1.00 48.50 90 SER A N 1
ATOM 699 C CA . SER A 1 90 ? -26.549 21.428 9.539 1.00 48.50 90 SER A CA 1
ATOM 700 C C . SER A 1 90 ? -27.578 21.929 10.530 1.00 48.50 90 SER A C 1
ATOM 702 O O . SER A 1 90 ? -27.576 21.527 11.688 1.00 48.50 90 SER A O 1
ATOM 704 N N . GLY A 1 91 ? -28.555 22.698 10.050 1.00 53.66 91 GLY A N 1
ATOM 705 C CA . GLY A 1 91 ? -29.838 22.923 10.726 1.00 53.66 91 GLY A CA 1
ATOM 706 C C . GLY A 1 91 ? -30.675 21.640 10.907 1.00 53.66 91 GLY A C 1
ATOM 707 O O . GLY A 1 91 ? -31.899 21.691 10.822 1.00 53.66 91 GLY A O 1
ATOM 708 N N . ILE A 1 92 ? -30.032 20.488 11.127 1.00 53.81 92 ILE A N 1
ATOM 709 C CA . ILE A 1 92 ? -30.634 19.182 11.370 1.00 53.81 92 ILE A CA 1
ATOM 710 C C . ILE A 1 92 ? -31.059 19.134 12.837 1.00 53.81 92 ILE A C 1
ATOM 712 O O . ILE A 1 92 ? -30.250 18.985 13.753 1.00 53.81 92 ILE A O 1
ATOM 716 N N . LYS A 1 93 ? -32.366 19.264 13.057 1.00 60.88 93 LYS A N 1
ATOM 717 C CA . LYS A 1 93 ? -33.009 18.937 14.328 1.00 60.88 93 LYS A CA 1
ATOM 718 C C . LYS A 1 93 ? -33.378 17.454 14.318 1.00 60.88 93 LYS A C 1
ATOM 720 O O . LYS A 1 93 ? -34.290 17.091 13.590 1.00 60.88 93 LYS A O 1
ATOM 725 N N . SER A 1 94 ? -32.730 16.636 15.146 1.00 52.19 94 SER A N 1
ATOM 726 C CA . SER A 1 94 ? -33.379 15.584 15.957 1.00 52.19 94 SER A CA 1
ATOM 727 C C . SER A 1 94 ? -32.336 14.661 16.590 1.00 52.19 94 SER A C 1
ATOM 729 O O . SER A 1 94 ? -31.343 14.279 15.970 1.00 52.19 94 SER A O 1
ATOM 731 N N . ALA A 1 95 ? -32.593 14.257 17.834 1.00 57.69 95 ALA A N 1
ATOM 732 C CA . ALA A 1 95 ? -31.857 13.193 18.514 1.00 57.69 95 ALA A CA 1
ATOM 733 C C . ALA A 1 95 ? -31.921 11.846 17.758 1.00 57.69 95 ALA A C 1
ATOM 735 O O . ALA A 1 95 ? -31.038 11.006 17.937 1.00 57.69 95 ALA A O 1
ATOM 736 N N . ASP A 1 96 ? -32.916 11.672 16.881 1.00 60.66 96 ASP A N 1
ATOM 737 C CA . ASP A 1 96 ? -33.105 10.479 16.051 1.00 60.66 96 ASP A CA 1
ATOM 738 C C . ASP A 1 96 ? -31.993 10.326 15.007 1.00 60.66 96 ASP A C 1
ATOM 740 O O . ASP A 1 96 ? -31.452 9.236 14.843 1.00 60.66 96 ASP A O 1
ATOM 744 N N . THR A 1 97 ? -31.519 11.431 14.418 1.00 66.50 97 THR A N 1
ATOM 745 C CA . THR A 1 97 ? -30.434 11.397 13.417 1.00 66.50 97 THR A CA 1
ATOM 746 C C . THR A 1 97 ? -29.124 10.856 14.003 1.00 66.50 97 THR A C 1
ATOM 748 O O . THR A 1 97 ? -28.399 10.103 13.356 1.00 66.50 97 THR A O 1
ATOM 751 N N . LEU A 1 98 ? -28.815 11.204 15.257 1.00 66.88 98 LEU A N 1
ATOM 752 C CA . LEU A 1 98 ? -27.632 10.695 15.958 1.00 66.88 98 LEU A CA 1
ATOM 753 C C . LEU A 1 98 ? -27.732 9.194 16.221 1.00 66.88 98 LEU A C 1
ATOM 755 O O . LEU A 1 98 ? -26.739 8.481 16.088 1.00 66.88 98 LEU A O 1
ATOM 759 N N . LYS A 1 99 ? -28.924 8.725 16.598 1.00 68.56 99 LYS A N 1
ATOM 760 C CA . LYS A 1 99 ? -29.189 7.313 16.875 1.00 68.56 99 LYS A CA 1
ATOM 761 C C . LYS A 1 99 ? -29.110 6.485 15.592 1.00 68.56 99 LYS A C 1
ATOM 763 O O . LYS A 1 99 ? -28.476 5.433 15.594 1.00 68.56 99 LYS A O 1
ATOM 768 N N . ASP A 1 100 ? -29.651 7.003 14.494 1.00 69.69 100 ASP A N 1
ATOM 769 C CA . ASP A 1 100 ? -29.601 6.368 13.176 1.00 69.69 100 ASP A CA 1
ATOM 770 C C . ASP A 1 100 ? -28.180 6.308 12.619 1.00 69.69 100 ASP A C 1
ATOM 772 O O . ASP A 1 100 ? -27.743 5.255 12.158 1.00 69.69 10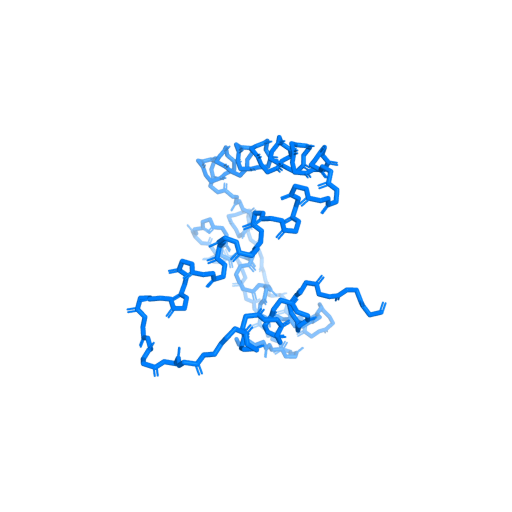0 ASP A O 1
ATOM 776 N N . LEU A 1 101 ? -27.419 7.402 12.706 1.00 68.62 101 LEU A N 1
ATOM 777 C CA . LEU A 1 101 ? -26.020 7.426 12.274 1.00 68.62 101 LEU A CA 1
ATOM 778 C C . LEU A 1 101 ? -25.155 6.516 13.147 1.00 68.62 101 LEU A C 1
ATOM 780 O O . LEU A 1 101 ? -24.340 5.761 12.620 1.00 68.62 101 LEU A O 1
ATOM 784 N N . TYR A 1 102 ? -25.362 6.532 14.466 1.00 72.62 102 TYR A N 1
ATOM 785 C CA . TYR A 1 102 ? -24.660 5.624 15.363 1.00 72.62 102 TYR A CA 1
ATOM 786 C C . TYR A 1 102 ? -24.939 4.165 15.001 1.00 72.62 102 TYR A C 1
ATOM 788 O O . TYR A 1 102 ? -24.003 3.393 14.823 1.00 72.62 102 TYR A O 1
ATOM 796 N N . ASN A 1 103 ? -26.204 3.792 14.809 1.00 74.44 103 ASN A N 1
ATOM 797 C CA . ASN A 1 103 ? -26.565 2.431 14.422 1.00 74.44 103 ASN A CA 1
ATOM 798 C C . ASN A 1 103 ? -26.042 2.064 13.024 1.00 74.44 103 ASN A C 1
ATOM 800 O O . ASN A 1 103 ? -25.564 0.952 12.832 1.00 74.44 103 ASN A O 1
ATOM 804 N N . LYS A 1 104 ? -26.067 2.993 12.062 1.00 73.94 104 LYS A N 1
ATOM 805 C CA . LYS A 1 104 ? -25.576 2.776 10.693 1.00 73.94 104 LYS A CA 1
ATOM 806 C C . LYS A 1 104 ? -24.072 2.508 10.632 1.00 73.94 104 LYS A C 1
ATOM 808 O O . LYS A 1 104 ? -23.643 1.668 9.847 1.00 73.94 104 LYS A O 1
ATOM 813 N N . PHE A 1 105 ? -23.279 3.251 11.403 1.00 71.06 105 PHE A N 1
ATOM 814 C CA . PHE A 1 105 ? -21.816 3.185 11.337 1.00 71.06 105 PHE A CA 1
ATOM 815 C C . PHE A 1 105 ? -21.190 2.301 12.422 1.00 71.06 105 PHE A C 1
ATOM 817 O O . PHE A 1 105 ? -20.124 1.736 12.198 1.00 71.06 105 PHE A O 1
ATOM 824 N N . PHE A 1 106 ? -21.840 2.172 13.580 1.00 74.94 106 PHE A N 1
ATOM 825 C CA . PHE A 1 106 ? -21.293 1.503 14.767 1.00 74.94 106 PHE A CA 1
ATOM 826 C C . PHE A 1 106 ? -22.240 0.475 15.400 1.00 74.94 106 PHE A C 1
ATOM 828 O O . PHE A 1 106 ? -21.834 -0.228 16.328 1.00 74.94 106 PHE A O 1
ATOM 835 N N . GLY A 1 107 ? -23.488 0.369 14.938 1.00 68.38 107 GLY A N 1
ATOM 836 C CA . GLY A 1 107 ? -24.396 -0.689 15.368 1.00 68.38 107 GLY A CA 1
ATOM 837 C C . GLY A 1 107 ? -23.863 -2.044 14.913 1.00 68.38 107 GLY A C 1
ATOM 838 O O . GLY A 1 107 ? -23.505 -2.223 13.749 1.00 68.38 107 GLY A O 1
ATOM 839 N N . LYS A 1 108 ? -23.786 -3.010 15.834 1.00 56.88 108 LYS A N 1
ATOM 840 C CA . LYS A 1 108 ? -23.518 -4.403 15.457 1.00 56.88 108 LYS A CA 1
ATOM 841 C C . LYS A 1 108 ? -24.661 -4.885 14.553 1.00 56.88 108 LYS A C 1
ATOM 843 O O . LYS A 1 108 ? -25.822 -4.694 14.914 1.00 56.88 108 LYS A O 1
ATOM 848 N N . LYS A 1 109 ? -24.320 -5.471 13.400 1.00 48.31 109 LYS A N 1
ATOM 849 C CA . LYS A 1 109 ? -25.251 -6.324 12.646 1.00 48.31 109 LYS A CA 1
ATOM 850 C C . LYS A 1 109 ? -25.638 -7.540 13.477 1.00 48.31 109 LYS A C 1
ATOM 852 O O . LYS A 1 109 ? -24.759 -8.024 14.227 1.00 48.31 109 LYS A O 1
#

Secondary structure (DSSP, 8-state):
--BS-EEEEETT--STTHHHHHHTTBS-GGGEEEEEE-SGGGPPPHHHHHHHHHHHHHHHHHHHHHHTS-HHHHHHHHHHHHHHHHHHH-----HHHHHHHHHHHHS--

Organism: NCBI:txid1797737

Radius of gyration: 23.12 Å; Cα contacts (8 Å, |Δi|>4): 91; chains: 1; bounding box: 51×36×49 Å

Nearest PDB structures (foldseek):
  5o6b-assembly1_B  TM=8.850E-01  e=6.105E-02  Saccharomyces cerevisiae S288C
  5fhg-assembly1_A  TM=8.082E-01  e=7.500E-02  Bacteroides fragilis
  5fhf-assembly1_A  TM=8.251E-01  e=1.298E-01  Bacteroides fragilis
  5ftf-assembly1_A  TM=8.330E-01  e=2.099E-01  Bacteroides sp. 3_1_23

pLDDT: mean 86.93, std 13.9, range [48.31, 98.19]

Sequence (109 aa):
MSLDVAEMDLSKAFDYGMGYVALSRLRSLEGLRLLGINEMAFRVNDEIGEMDMVFKKLSKEVASELGQIGTEELKLRHSTFLKGIISKESGIKSADTLKDLYNKFFGKK

Solvent-accessible surface area (backbone atoms only — not comparable to full-atom values): 6408 Å² total; per-residue (Å²): 129,78,37,68,63,49,78,46,66,34,53,75,40,84,45,64,41,46,38,53,59,60,54,68,27,42,78,48,73,89,30,56,43,77,77,41,67,44,75,43,11,71,36,71,53,66,71,58,54,56,49,50,53,51,51,55,51,53,50,51,53,51,50,53,58,59,70,69,55,50,73,68,59,48,52,50,52,52,55,52,51,53,51,61,59,50,72,73,77,50,99,74,85,57,76,61,58,57,53,50,51,43,42,73,77,69,45,83,128

Mean predicted aligned error: 9.47 Å